Protein AF-A0A4Y2IC55-F1 (afdb_monomer)

Nearest PDB structures (foldseek):
  6g2j-assembly1_d  TM=2.649E-01  e=6.606E+00  Mus musculus

InterPro domains:
  IPR004875 DDE superfamily endonuclease domain [PF03184] (1-68)

Structure (mmCIF, N/CA/C/O backbone):
data_AF-A0A4Y2IC55-F1
#
_entry.id   AF-A0A4Y2IC55-F1
#
loop_
_atom_site.group_PDB
_atom_site.id
_atom_site.type_symbol
_atom_site.label_atom_id
_atom_site.label_alt_id
_atom_site.label_comp_id
_atom_site.label_asym_id
_atom_site.label_entity_id
_atom_site.label_seq_id
_atom_site.pdbx_PDB_ins_code
_atom_site.Cartn_x
_atom_site.Cartn_y
_atom_site.Cartn_z
_atom_site.occupancy
_atom_site.B_iso_or_equiv
_atom_site.auth_seq_id
_atom_site.auth_comp_id
_atom_site.auth_asym_id
_atom_site.auth_atom_id
_atom_site.pdbx_PDB_model_num
ATOM 1 N N . MET A 1 1 ? -1.507 -12.129 -15.946 1.00 58.44 1 MET A N 1
ATOM 2 C CA . MET A 1 1 ? -1.210 -10.864 -15.244 1.00 58.44 1 MET A CA 1
ATOM 3 C C . MET A 1 1 ? -0.306 -11.220 -14.078 1.00 58.44 1 MET A C 1
ATOM 5 O O . MET A 1 1 ? -0.618 -12.207 -13.423 1.00 58.44 1 MET A O 1
ATOM 9 N N . ASP A 1 2 ? 0.837 -10.552 -13.898 1.00 66.00 2 ASP A N 1
ATOM 10 C CA . ASP A 1 2 ? 1.691 -10.823 -12.725 1.00 66.00 2 ASP A CA 1
ATOM 11 C C . ASP A 1 2 ? 0.954 -10.356 -11.460 1.00 66.00 2 ASP A C 1
ATOM 13 O O . ASP A 1 2 ? 0.321 -9.297 -11.470 1.00 66.00 2 ASP A O 1
ATOM 17 N N . GLN A 1 3 ? 0.998 -11.153 -10.396 1.00 76.19 3 GLN A N 1
ATOM 18 C CA . GLN A 1 3 ? 0.224 -10.921 -9.174 1.00 76.19 3 GLN A CA 1
ATOM 19 C C . GLN A 1 3 ? 0.873 -9.859 -8.267 1.00 76.19 3 GLN A C 1
ATOM 21 O O . GLN A 1 3 ? 0.244 -9.398 -7.314 1.00 76.19 3 GLN A O 1
ATOM 26 N N . GLY A 1 4 ? 2.078 -9.398 -8.626 1.00 81.69 4 GLY A N 1
ATOM 27 C CA . GLY A 1 4 ? 2.900 -8.456 -7.863 1.00 81.69 4 GLY A CA 1
ATOM 28 C C . GLY A 1 4 ? 2.200 -7.165 -7.425 1.00 81.69 4 GLY A C 1
ATOM 29 O O . GLY A 1 4 ? 2.471 -6.667 -6.336 1.00 81.69 4 GLY A O 1
ATOM 30 N N . VAL A 1 5 ? 1.251 -6.634 -8.209 1.00 86.81 5 VAL A N 1
ATOM 31 C CA . VAL A 1 5 ? 0.461 -5.457 -7.790 1.00 86.81 5 VAL A CA 1
ATOM 32 C C . VAL A 1 5 ? -0.384 -5.801 -6.562 1.00 86.81 5 VAL A C 1
ATOM 34 O O . VAL A 1 5 ? -0.289 -5.136 -5.534 1.00 86.81 5 VAL A O 1
ATOM 37 N N . ILE A 1 6 ? -1.141 -6.898 -6.621 1.00 89.06 6 ILE A N 1
ATOM 38 C CA . ILE A 1 6 ? -1.992 -7.356 -5.516 1.00 89.06 6 ILE A CA 1
ATOM 39 C C . ILE A 1 6 ? -1.139 -7.774 -4.311 1.00 89.06 6 ILE A C 1
ATOM 41 O O . ILE A 1 6 ? -1.498 -7.477 -3.171 1.00 89.06 6 ILE A O 1
ATOM 45 N N . GLU A 1 7 ? -0.015 -8.447 -4.551 1.00 88.38 7 GLU A N 1
ATOM 46 C CA . GLU A 1 7 ? 0.940 -8.843 -3.511 1.00 88.38 7 GLU A CA 1
ATOM 47 C C . GLU A 1 7 ? 1.558 -7.641 -2.795 1.00 88.38 7 GLU A C 1
ATOM 49 O O . GLU A 1 7 ? 1.750 -7.701 -1.586 1.00 88.38 7 GLU A O 1
ATOM 54 N N . SER A 1 8 ? 1.805 -6.532 -3.498 1.00 87.69 8 SER A N 1
ATOM 55 C CA . SER A 1 8 ? 2.319 -5.305 -2.878 1.00 87.69 8 SER A CA 1
ATOM 56 C C . SER A 1 8 ? 1.253 -4.539 -2.083 1.00 87.69 8 SER A C 1
ATOM 58 O O . SER A 1 8 ? 1.542 -4.018 -1.005 1.00 87.69 8 SER A O 1
ATOM 60 N N . MET A 1 9 ? 0.002 -4.532 -2.557 1.00 93.19 9 MET A N 1
ATOM 61 C CA . MET A 1 9 ? -1.096 -3.821 -1.895 1.00 93.19 9 MET A CA 1
ATOM 62 C 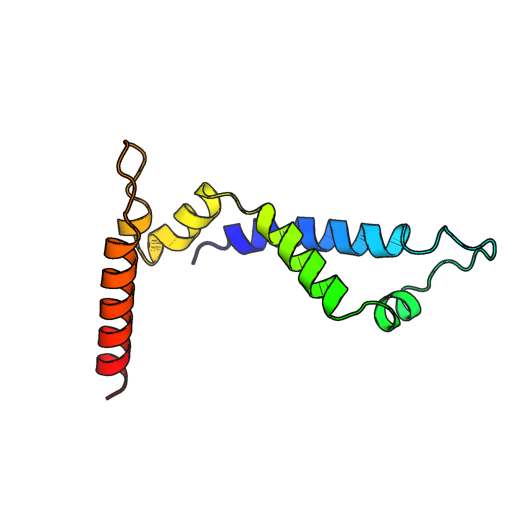C . MET A 1 9 ? -1.610 -4.544 -0.643 1.00 93.19 9 MET A C 1
ATOM 64 O O . MET A 1 9 ? -1.875 -3.906 0.375 1.00 93.19 9 MET A O 1
ATOM 68 N N . LYS A 1 10 ? -1.762 -5.878 -0.690 1.00 92.12 10 LYS A N 1
ATOM 69 C CA . LYS A 1 10 ? -2.398 -6.670 0.384 1.00 92.12 10 LYS A CA 1
ATOM 70 C C . LYS A 1 10 ? -1.771 -6.464 1.775 1.00 92.12 10 LYS A C 1
ATOM 72 O O . LYS A 1 10 ? -2.534 -6.236 2.716 1.00 92.12 10 LYS A O 1
ATOM 77 N N . PRO A 1 11 ? -0.437 -6.543 1.957 1.00 94.31 11 PRO A N 1
ATOM 78 C CA . PRO A 1 11 ? 0.185 -6.360 3.266 1.00 94.31 11 PRO A CA 1
ATOM 79 C C . PRO A 1 11 ? -0.073 -4.970 3.843 1.00 94.31 11 PRO A C 1
ATOM 81 O O . PRO A 1 11 ? -0.307 -4.833 5.039 1.00 94.31 11 PRO A O 1
ATOM 84 N N . ARG A 1 12 ? -0.072 -3.942 2.992 1.00 93.81 12 ARG A N 1
ATOM 85 C CA . ARG A 1 12 ? -0.241 -2.549 3.417 1.00 93.81 12 ARG A CA 1
ATOM 86 C C . ARG A 1 12 ? -1.683 -2.224 3.758 1.00 93.81 12 ARG A C 1
ATOM 88 O O . ARG A 1 12 ? -1.917 -1.646 4.812 1.00 93.81 12 ARG A O 1
ATOM 95 N N . TYR A 1 13 ? -2.622 -2.722 2.955 1.00 94.62 13 TYR A N 1
ATOM 96 C CA . TYR A 1 13 ? -4.044 -2.687 3.287 1.00 94.62 13 TYR A CA 1
ATOM 97 C C . TYR A 1 13 ? -4.302 -3.312 4.667 1.00 94.62 13 TYR A C 1
ATOM 99 O O . TYR A 1 13 ? -4.942 -2.704 5.519 1.00 94.62 13 TYR A O 1
ATOM 107 N N . ARG A 1 14 ? -3.753 -4.511 4.921 1.00 95.06 14 ARG A N 1
ATOM 108 C CA . ARG A 1 14 ? -3.894 -5.191 6.220 1.00 95.06 14 ARG A CA 1
ATOM 109 C C . ARG A 1 14 ? -3.258 -4.396 7.352 1.00 95.06 14 ARG A C 1
ATOM 111 O O . ARG A 1 14 ? -3.879 -4.259 8.396 1.00 95.06 14 ARG A O 1
ATOM 118 N N . LYS A 1 15 ? -2.049 -3.867 7.145 1.00 94.44 15 LYS A N 1
ATOM 119 C CA . LYS A 1 15 ? -1.349 -3.058 8.147 1.00 94.44 15 LYS A CA 1
ATOM 120 C C . LYS A 1 15 ? -2.186 -1.846 8.558 1.00 94.44 15 LYS A C 1
ATOM 122 O O . LYS A 1 15 ? -2.398 -1.657 9.744 1.00 94.44 15 LYS A O 1
ATOM 127 N N . GLN A 1 16 ? -2.694 -1.075 7.601 1.00 93.25 16 GLN A N 1
ATOM 128 C CA . GLN A 1 16 ? -3.508 0.112 7.883 1.00 93.25 16 GLN A CA 1
ATOM 129 C C . GLN A 1 16 ? -4.846 -0.221 8.529 1.00 93.25 16 GLN A C 1
ATOM 131 O O . GLN A 1 16 ? -5.253 0.457 9.465 1.00 93.25 16 GLN A O 1
ATOM 136 N N . LEU A 1 17 ? -5.509 -1.285 8.071 1.00 93.19 17 LEU A N 1
ATOM 137 C CA . LEU A 1 17 ? -6.749 -1.746 8.686 1.00 93.19 17 LEU A CA 1
ATOM 138 C C . LEU A 1 17 ? -6.530 -2.150 10.152 1.00 93.19 17 LEU A C 1
ATOM 140 O O . LEU A 1 17 ? -7.337 -1.802 11.007 1.00 93.19 17 LEU A O 1
ATOM 144 N N . LEU A 1 18 ? -5.428 -2.851 10.443 1.00 91.44 18 LEU A N 1
ATOM 145 C CA . LEU A 1 18 ? -5.049 -3.226 11.806 1.00 91.44 18 LEU A CA 1
ATOM 146 C C . LEU A 1 18 ? -4.639 -2.012 12.643 1.00 91.44 18 LEU A C 1
ATOM 148 O O . LEU A 1 18 ? -5.007 -1.941 13.807 1.00 91.44 18 LEU A O 1
ATOM 152 N N . SER A 1 19 ? -3.924 -1.044 12.066 1.00 90.56 19 SER A N 1
ATOM 153 C CA . SER A 1 19 ? -3.606 0.210 12.753 1.00 90.56 19 SER A CA 1
ATOM 154 C C . SER A 1 19 ? -4.876 0.974 13.131 1.00 90.56 19 SER A C 1
ATOM 156 O O . SER A 1 19 ? -5.017 1.361 14.281 1.00 90.56 19 SER A O 1
ATOM 158 N N . LYS A 1 20 ? -5.842 1.116 12.216 1.00 88.31 20 LYS A N 1
ATOM 159 C CA . LYS A 1 20 ? -7.143 1.721 12.537 1.00 88.31 20 LYS A CA 1
ATOM 160 C C . LYS A 1 20 ? -7.874 0.950 13.639 1.00 88.31 20 LYS A C 1
ATOM 162 O O . LYS A 1 20 ? -8.346 1.551 14.589 1.00 88.31 20 LYS A O 1
ATOM 167 N N . LEU A 1 21 ? -7.905 -0.382 13.572 1.00 87.75 21 LEU A N 1
ATOM 168 C CA . LEU A 1 21 ? -8.532 -1.206 14.614 1.00 87.75 21 LEU A CA 1
ATOM 169 C C . LEU A 1 21 ? -7.909 -0.999 16.007 1.00 87.75 21 LEU A C 1
ATOM 171 O O . LEU A 1 21 ? -8.632 -1.043 16.996 1.00 87.75 21 LEU A O 1
ATOM 175 N N . LEU A 1 22 ? -6.587 -0.830 16.086 1.00 85.12 22 LEU A N 1
ATOM 176 C CA . LEU A 1 22 ? -5.859 -0.749 17.357 1.00 85.12 22 LEU A CA 1
ATOM 177 C C . LEU A 1 22 ? -5.773 0.667 17.941 1.00 85.12 22 LEU A C 1
ATOM 179 O O . LEU A 1 22 ? -5.577 0.783 19.145 1.00 85.12 22 LEU A O 1
ATOM 183 N N . PHE A 1 23 ? -5.880 1.711 17.114 1.00 78.88 23 PHE A N 1
ATOM 184 C CA . PHE A 1 23 ? -5.592 3.095 17.521 1.00 78.88 23 PHE A CA 1
ATOM 185 C C . PHE A 1 23 ? -6.752 4.081 17.293 1.00 78.88 23 PHE A C 1
ATOM 187 O O . PHE A 1 23 ? -6.671 5.223 17.730 1.00 78.88 23 PHE A O 1
ATOM 194 N N . GLU A 1 24 ? -7.833 3.689 16.611 1.00 70.12 24 GLU A N 1
ATOM 195 C CA . GLU A 1 24 ? -8.990 4.562 16.367 1.00 70.12 24 GLU A CA 1
ATOM 196 C C . GLU A 1 24 ? -9.988 4.423 17.532 1.00 70.12 24 GLU A C 1
ATOM 198 O O . GLU A 1 24 ? -10.915 3.614 17.485 1.00 70.12 24 GLU A O 1
ATOM 203 N N . GLY A 1 25 ? -9.734 5.160 18.621 1.00 58.56 25 GLY A N 1
ATOM 204 C CA . GLY A 1 25 ? -10.578 5.153 19.827 1.00 58.56 25 GLY A CA 1
ATOM 205 C C . GLY A 1 25 ? -9.944 5.677 21.123 1.00 58.56 25 GLY A C 1
ATOM 206 O O . GLY A 1 25 ? -10.493 5.402 22.182 1.00 58.56 25 GLY A O 1
ATOM 207 N N . ASP A 1 26 ? -8.809 6.382 21.064 1.00 55.03 26 ASP A N 1
ATOM 208 C CA . ASP A 1 26 ? -8.019 6.777 22.250 1.00 55.03 26 ASP A CA 1
ATOM 209 C C . ASP A 1 26 ? -8.354 8.191 22.787 1.00 55.03 26 ASP A C 1
ATOM 211 O O . ASP A 1 26 ? -7.689 8.678 23.695 1.00 55.03 26 ASP A O 1
ATOM 215 N N . ASP A 1 27 ? -9.369 8.863 22.224 1.00 57.19 27 ASP A N 1
ATOM 216 C CA . ASP A 1 27 ? -9.685 10.272 22.528 1.00 57.19 27 ASP A CA 1
ATOM 217 C C . ASP A 1 27 ? -10.759 10.474 23.625 1.00 57.19 27 ASP A C 1
ATOM 219 O O . ASP A 1 27 ? -10.964 11.607 24.052 1.00 57.19 27 ASP A O 1
ATOM 223 N N . ASP A 1 28 ? -11.418 9.417 24.123 1.00 53.94 28 ASP A N 1
ATOM 224 C CA . ASP A 1 28 ? -12.399 9.509 25.221 1.00 53.94 28 ASP A CA 1
ATOM 225 C C . ASP A 1 28 ? -12.069 8.509 26.346 1.00 53.94 28 ASP A C 1
ATOM 227 O O . ASP A 1 28 ? -11.887 7.314 26.108 1.00 53.94 28 ASP A O 1
ATOM 231 N N . GLU A 1 29 ? -12.012 9.012 27.586 1.00 52.50 29 GLU A N 1
ATOM 232 C CA . GLU A 1 29 ? -11.625 8.338 28.843 1.00 52.50 29 GLU A CA 1
ATOM 233 C C . GLU A 1 29 ? -12.580 7.213 29.314 1.00 52.50 29 GLU A C 1
ATOM 235 O O . GLU A 1 29 ? -12.808 7.030 30.510 1.00 52.50 29 GLU A O 1
ATOM 240 N N . GLU A 1 30 ? -13.126 6.397 28.415 1.00 49.84 30 GLU A N 1
ATOM 241 C CA . GLU A 1 30 ? -13.835 5.174 28.794 1.00 49.84 30 GLU A CA 1
ATOM 242 C C . GLU A 1 30 ? -13.346 4.003 27.944 1.00 49.84 30 GLU A C 1
ATOM 244 O O . GLU A 1 30 ? -13.910 3.629 26.914 1.00 49.84 30 GLU A O 1
ATOM 249 N N . GLN A 1 31 ? -12.227 3.448 28.419 1.00 54.84 31 GLN A N 1
ATOM 250 C CA . GLN A 1 31 ? -11.501 2.288 27.917 1.00 54.84 31 GLN A CA 1
ATOM 251 C C . GLN A 1 31 ? -12.427 1.085 27.689 1.00 54.84 31 GLN A C 1
ATOM 253 O O . GLN A 1 31 ? -12.472 0.132 28.467 1.00 54.84 31 GLN A O 1
ATOM 258 N N . THR A 1 32 ? -13.128 1.079 26.564 1.00 53.34 32 THR A N 1
ATOM 259 C CA . THR A 1 32 ? -13.778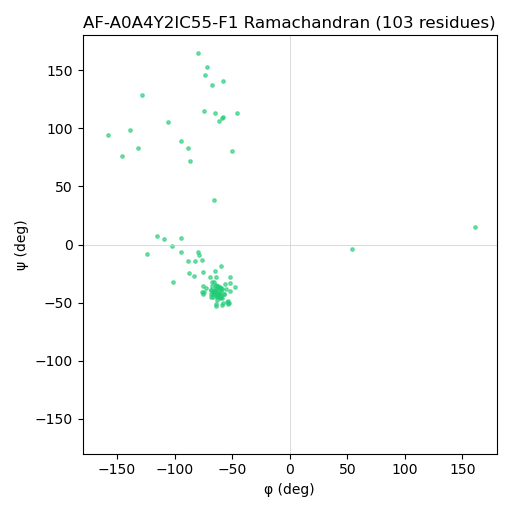 -0.115 26.051 1.00 53.34 32 THR A CA 1
ATOM 260 C C . THR A 1 32 ? -12.938 -0.555 24.876 1.00 53.34 32 THR A C 1
ATOM 262 O O . THR A 1 32 ? -12.949 0.087 23.830 1.00 53.34 32 THR A O 1
ATOM 265 N N . ALA A 1 33 ? -12.159 -1.625 25.049 1.00 57.81 33 ALA A N 1
ATOM 266 C CA . ALA A 1 33 ? -11.472 -2.268 23.937 1.00 57.81 33 ALA A CA 1
ATOM 267 C C . ALA A 1 33 ? -12.474 -2.419 22.783 1.00 57.81 33 ALA A C 1
ATOM 269 O O . ALA A 1 33 ? -13.476 -3.123 22.934 1.00 57.81 33 ALA A O 1
ATOM 270 N N . CYS A 1 34 ? -12.247 -1.707 21.674 1.00 62.50 34 CYS A N 1
ATOM 271 C CA . CYS A 1 34 ? -13.169 -1.711 20.549 1.00 62.50 34 CYS A CA 1
ATOM 272 C C . CYS A 1 34 ? -13.289 -3.158 20.070 1.00 62.50 34 CYS A C 1
ATOM 274 O O . CYS A 1 34 ? -12.337 -3.745 19.546 1.00 62.50 34 CYS A O 1
ATOM 276 N N . SER A 1 35 ? -14.444 -3.783 20.318 1.00 79.81 35 SER A N 1
ATOM 277 C CA . SER A 1 35 ? -14.673 -5.147 19.862 1.00 79.81 35 SER A CA 1
ATOM 278 C C . SER A 1 35 ? -14.506 -5.162 18.348 1.00 79.81 35 SER A C 1
ATOM 280 O O . SER A 1 35 ? -14.994 -4.262 17.664 1.00 79.81 35 SER A O 1
ATOM 282 N N . ILE A 1 36 ? -13.888 -6.211 17.797 1.00 84.56 36 ILE A N 1
ATOM 283 C CA . ILE A 1 36 ? -13.753 -6.388 16.341 1.00 84.56 36 ILE A CA 1
ATOM 284 C C . ILE A 1 36 ? -15.109 -6.157 15.646 1.00 84.56 36 ILE A C 1
ATOM 286 O O . ILE A 1 36 ? -15.175 -5.549 14.581 1.00 84.56 36 ILE A O 1
ATOM 290 N N . VAL A 1 37 ? -16.213 -6.575 16.276 1.00 85.19 37 VAL A N 1
ATOM 291 C CA . VAL A 1 37 ? -17.577 -6.373 15.767 1.00 85.19 37 VAL A CA 1
ATOM 292 C C . VAL A 1 37 ? -17.982 -4.893 15.725 1.00 85.19 37 VAL A C 1
ATOM 294 O O . VAL A 1 37 ? -18.613 -4.469 14.759 1.00 85.19 37 VAL A O 1
ATOM 297 N N . GLN A 1 38 ? -17.645 -4.105 16.748 1.00 84.50 38 GLN A N 1
ATOM 298 C CA . GLN A 1 38 ? -17.931 -2.665 16.791 1.00 84.50 38 GLN A CA 1
ATOM 299 C C . GLN A 1 38 ? -17.096 -1.913 15.755 1.00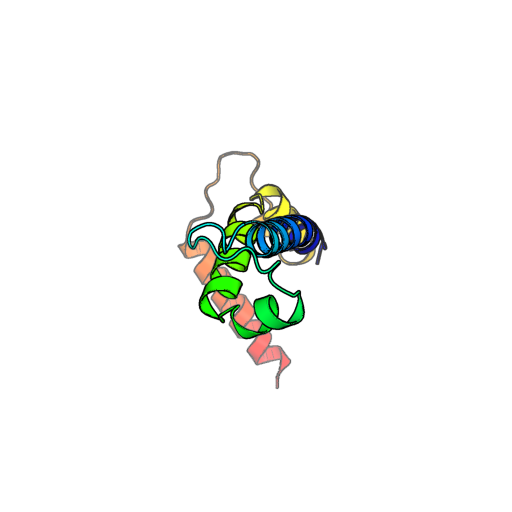 84.50 38 GLN A C 1
ATOM 301 O O . GLN A 1 38 ? -17.654 -1.118 15.000 1.00 84.50 38 GLN A O 1
ATOM 306 N N . PHE A 1 39 ? -15.812 -2.254 15.626 1.00 87.69 39 PHE A N 1
ATOM 307 C CA . PHE A 1 39 ? -14.946 -1.708 14.585 1.00 87.69 39 PHE A CA 1
ATOM 308 C C . PHE A 1 39 ? -15.558 -1.878 13.190 1.00 87.69 39 PHE A C 1
ATOM 310 O O . PHE A 1 39 ? -15.701 -0.909 12.448 1.00 87.69 39 PHE A O 1
ATOM 317 N N . TRP A 1 40 ? -16.004 -3.089 12.838 1.00 89.12 40 TRP A N 1
ATOM 318 C CA . TRP A 1 40 ? -16.606 -3.332 11.522 1.00 89.12 40 TRP A CA 1
ATOM 319 C C . TRP A 1 40 ? -17.917 -2.572 11.288 1.00 89.12 40 TRP A C 1
ATOM 321 O O . TRP A 1 40 ? -18.229 -2.275 10.133 1.00 89.12 40 TRP A O 1
ATOM 331 N N . LYS A 1 41 ? -18.677 -2.262 12.349 1.00 87.94 41 LYS A N 1
ATOM 332 C CA . LYS A 1 41 ? -19.904 -1.450 12.265 1.00 87.94 41 LYS A CA 1
ATOM 333 C C . LYS A 1 41 ? -19.603 0.026 12.019 1.00 87.94 41 LYS A C 1
ATOM 335 O O . LYS A 1 41 ? -20.344 0.668 11.282 1.00 87.94 41 LYS A O 1
ATOM 340 N N . VAL A 1 42 ? -18.540 0.546 12.631 1.00 89.00 42 VAL A N 1
ATOM 341 C CA . VAL A 1 42 ? -18.139 1.956 12.518 1.00 89.00 42 VAL A CA 1
ATOM 342 C C . VAL A 1 42 ? -17.314 2.210 11.250 1.00 89.00 42 VAL A C 1
ATOM 344 O O . VAL A 1 42 ? -17.374 3.303 10.694 1.00 89.00 42 VAL A O 1
ATOM 347 N N . LEU A 1 43 ? -16.603 1.200 10.733 1.00 90.44 43 LEU A N 1
ATOM 348 C CA . LEU A 1 43 ? -15.749 1.321 9.550 1.00 90.44 43 LEU A CA 1
ATOM 349 C C . LEU A 1 43 ? -16.545 1.714 8.296 1.00 90.44 43 LEU A C 1
ATOM 351 O O . LEU A 1 43 ? -17.208 0.882 7.659 1.00 90.44 43 LEU A O 1
ATOM 355 N N . THR A 1 44 ? -16.398 2.971 7.882 1.00 93.00 44 THR A N 1
ATOM 356 C CA . THR A 1 44 ? -17.165 3.535 6.773 1.00 93.00 44 THR A CA 1
ATOM 357 C C . THR A 1 44 ? -16.606 3.124 5.409 1.00 93.00 44 THR A C 1
ATOM 359 O O . THR A 1 44 ? -15.463 2.682 5.260 1.00 93.00 44 THR A O 1
ATOM 362 N N . LEU A 1 45 ? -17.404 3.311 4.350 1.00 94.88 45 LEU A N 1
ATOM 363 C CA . LEU A 1 45 ? -16.915 3.147 2.977 1.00 94.88 45 LEU A CA 1
ATOM 364 C C . LEU A 1 45 ? -15.768 4.123 2.666 1.00 94.88 45 LEU A C 1
ATOM 366 O O . LEU A 1 45 ? -14.823 3.751 1.971 1.00 94.88 45 LEU A O 1
ATOM 370 N N . LYS A 1 46 ? -15.832 5.346 3.205 1.00 95.31 46 LYS A N 1
ATOM 371 C CA . LYS A 1 46 ? -14.787 6.362 3.044 1.00 95.31 46 LYS A CA 1
ATOM 372 C C . LYS A 1 46 ? -13.456 5.869 3.615 1.00 95.31 46 LYS A C 1
ATOM 374 O O . LYS A 1 46 ? -12.446 5.971 2.922 1.00 95.31 46 LYS A O 1
ATOM 379 N N . ASP A 1 47 ? -13.466 5.266 4.804 1.00 93.06 47 ASP A N 1
ATOM 380 C CA . ASP A 1 47 ? -12.270 4.666 5.410 1.00 93.06 47 ASP A CA 1
ATOM 381 C C . ASP A 1 47 ? -11.680 3.577 4.523 1.00 93.06 47 ASP A C 1
ATOM 383 O O . ASP A 1 47 ? -10.484 3.566 4.246 1.00 93.06 47 ASP A O 1
ATOM 387 N N . ARG A 1 48 ? -12.527 2.685 4.002 1.00 92.94 48 ARG A N 1
ATOM 388 C CA . ARG A 1 48 ? -12.079 1.592 3.128 1.00 92.94 48 ARG A CA 1
ATOM 389 C C . ARG A 1 48 ? -11.436 2.114 1.846 1.00 92.94 48 ARG A C 1
ATOM 391 O O . ARG A 1 48 ? -10.399 1.597 1.440 1.00 92.94 48 ARG A O 1
ATOM 398 N N . VAL A 1 49 ? -12.026 3.133 1.220 1.00 95.88 49 VAL A N 1
ATOM 399 C CA . VAL A 1 49 ? -11.455 3.782 0.029 1.00 95.88 49 VAL A CA 1
ATOM 400 C C . VAL A 1 49 ? -10.127 4.456 0.365 1.00 95.88 49 VAL A C 1
ATOM 402 O O . VAL A 1 49 ? -9.189 4.364 -0.423 1.00 95.88 49 VAL A O 1
ATOM 405 N N . HIS A 1 50 ? -10.019 5.079 1.539 1.00 94.88 50 HIS A N 1
ATOM 406 C CA . HIS A 1 50 ? -8.775 5.690 1.990 1.00 94.88 50 HIS A CA 1
ATOM 407 C C . HIS A 1 50 ? -7.662 4.650 2.176 1.00 94.88 50 HIS A C 1
ATOM 409 O O . HIS A 1 50 ? -6.595 4.799 1.592 1.00 94.88 50 HIS A O 1
ATOM 415 N N . ILE A 1 51 ? -7.941 3.537 2.860 1.00 94.69 51 ILE A N 1
ATOM 416 C CA . ILE A 1 51 ? -6.979 2.435 3.028 1.00 94.69 51 ILE A CA 1
ATOM 417 C C . ILE A 1 51 ? -6.556 1.869 1.658 1.00 94.69 51 ILE A C 1
ATOM 419 O O . ILE A 1 51 ? -5.389 1.562 1.428 1.00 94.69 51 ILE A O 1
ATOM 423 N N . ILE A 1 52 ? -7.486 1.744 0.703 1.00 95.25 52 ILE A N 1
ATOM 424 C CA . ILE A 1 52 ? -7.152 1.306 -0.663 1.00 95.25 52 ILE A CA 1
ATOM 425 C C . ILE A 1 52 ? -6.238 2.320 -1.361 1.00 95.25 52 ILE A C 1
ATOM 427 O O . ILE A 1 52 ? -5.282 1.904 -2.014 1.00 95.25 52 ILE A O 1
ATOM 431 N N . LYS A 1 53 ? -6.513 3.624 -1.230 1.00 95.31 53 LYS A N 1
ATOM 432 C CA . LYS A 1 53 ? -5.681 4.698 -1.793 1.00 95.31 53 LYS A CA 1
ATOM 433 C C . LYS A 1 53 ? -4.260 4.618 -1.252 1.00 95.31 53 LYS A C 1
ATOM 435 O O . LYS A 1 53 ? -3.319 4.569 -2.036 1.00 95.31 53 LYS A O 1
ATOM 440 N N . GLU A 1 54 ? -4.097 4.557 0.063 1.00 93.12 54 GLU A N 1
ATOM 441 C CA . GLU A 1 54 ? -2.765 4.510 0.662 1.00 93.12 54 GLU A CA 1
ATOM 442 C C . GLU A 1 54 ? -2.037 3.190 0.332 1.00 93.12 54 GLU A C 1
ATOM 444 O O . GLU A 1 54 ? -0.833 3.173 0.073 1.00 93.12 54 GLU A O 1
ATOM 449 N N . ALA A 1 55 ? -2.759 2.064 0.264 1.00 94.12 55 ALA A N 1
ATOM 450 C CA . ALA A 1 55 ? -2.191 0.810 -0.225 1.00 94.12 55 ALA A CA 1
ATOM 451 C C . ALA A 1 55 ? -1.777 0.902 -1.705 1.00 94.12 55 ALA A C 1
ATOM 453 O O . ALA A 1 55 ? -0.769 0.313 -2.090 1.00 94.12 55 ALA A O 1
ATOM 454 N N . TRP A 1 56 ? -2.508 1.643 -2.538 1.00 94.06 56 TRP A N 1
ATOM 455 C CA . TRP A 1 56 ? -2.171 1.866 -3.947 1.00 94.06 56 TRP A CA 1
ATOM 456 C C . TRP A 1 56 ? -0.918 2.727 -4.126 1.00 94.06 56 TRP A C 1
ATOM 458 O O . TRP A 1 56 ? -0.084 2.411 -4.969 1.00 94.06 56 TRP A O 1
ATOM 468 N N . GLU A 1 57 ? -0.733 3.755 -3.298 1.00 92.19 57 GLU A N 1
ATOM 469 C CA . GLU A 1 57 ? 0.449 4.637 -3.330 1.00 92.19 57 GLU A CA 1
ATOM 470 C C . GLU A 1 57 ? 1.767 3.887 -3.095 1.00 92.19 57 GLU A C 1
ATOM 472 O O . GLU A 1 57 ? 2.844 4.353 -3.454 1.00 92.19 57 GLU A O 1
ATOM 477 N N . SER A 1 58 ? 1.692 2.684 -2.536 1.00 86.38 58 SER A N 1
ATOM 478 C CA . SER A 1 58 ? 2.857 1.832 -2.354 1.00 86.38 58 SER A CA 1
ATOM 479 C C . SER A 1 58 ? 3.296 1.018 -3.563 1.00 86.38 58 SER A C 1
ATOM 481 O O . SER A 1 58 ? 4.381 0.425 -3.547 1.00 86.38 58 SER A O 1
ATOM 483 N N . VAL A 1 59 ? 2.435 0.916 -4.572 1.00 90.19 59 VAL A N 1
ATOM 484 C CA . VAL A 1 59 ? 2.712 0.122 -5.758 1.00 90.19 59 VAL A CA 1
ATOM 485 C C . VAL A 1 59 ? 3.724 0.888 -6.597 1.00 90.19 59 VAL A C 1
ATOM 487 O O . VAL A 1 59 ? 3.438 1.961 -7.121 1.00 90.19 59 VAL A O 1
ATOM 490 N N . THR A 1 60 ? 4.922 0.327 -6.745 1.00 89.00 60 THR A N 1
ATOM 491 C CA . THR A 1 60 ? 5.965 0.966 -7.553 1.00 89.00 60 THR A CA 1
ATOM 492 C C . THR A 1 60 ? 5.650 0.877 -9.045 1.00 89.00 60 THR A C 1
ATOM 494 O O . THR A 1 60 ? 5.036 -0.086 -9.519 1.00 89.00 60 THR A O 1
ATOM 497 N N . GLU A 1 61 ? 6.154 1.843 -9.812 1.00 87.06 61 GLU A N 1
ATOM 498 C CA . GLU A 1 61 ? 6.067 1.829 -11.274 1.00 87.06 61 GLU A CA 1
ATOM 499 C C . GLU A 1 61 ? 6.664 0.544 -11.867 1.00 87.06 61 GLU A C 1
ATOM 501 O O . GLU A 1 61 ? 6.092 -0.047 -12.783 1.00 87.06 61 GLU A O 1
ATOM 506 N N . HIS A 1 62 ? 7.769 0.051 -11.300 1.00 85.44 62 HIS A N 1
ATOM 507 C CA . HIS A 1 62 ? 8.385 -1.208 -11.713 1.00 85.44 62 HIS A CA 1
ATOM 508 C C . HIS A 1 62 ? 7.433 -2.404 -11.535 1.00 85.44 62 HIS A C 1
ATOM 510 O O . HIS A 1 62 ? 7.302 -3.227 -12.444 1.00 85.44 62 HIS A O 1
ATOM 516 N N . THR A 1 63 ? 6.719 -2.489 -10.405 1.00 87.81 63 THR A N 1
ATOM 517 C CA . THR A 1 63 ? 5.710 -3.536 -10.166 1.00 87.81 63 THR A CA 1
ATOM 518 C C . THR A 1 63 ? 4.575 -3.449 -11.189 1.00 87.81 63 THR A C 1
ATOM 520 O O . THR A 1 63 ? 4.152 -4.474 -11.733 1.00 87.81 63 THR A O 1
ATOM 523 N N . LEU A 1 64 ? 4.121 -2.233 -11.517 1.00 86.06 64 LEU A N 1
ATOM 524 C CA . LEU A 1 64 ? 3.095 -2.004 -12.538 1.00 86.06 64 LEU A CA 1
ATOM 525 C C . LEU A 1 64 ? 3.579 -2.431 -13.926 1.00 86.06 64 LEU A C 1
ATOM 527 O O . LEU A 1 64 ? 2.928 -3.268 -14.556 1.00 86.06 64 LEU A O 1
ATOM 531 N N . LYS A 1 65 ? 4.745 -1.949 -14.371 1.00 84.69 65 LYS A N 1
ATOM 532 C CA . LYS A 1 65 ? 5.371 -2.333 -15.647 1.00 84.69 65 LYS A CA 1
ATOM 533 C C . LYS A 1 65 ? 5.517 -3.850 -15.743 1.00 84.69 65 LYS A C 1
ATOM 535 O O . LYS A 1 65 ? 5.020 -4.473 -16.677 1.00 84.69 65 LYS A O 1
ATOM 540 N N . ARG A 1 66 ? 6.100 -4.491 -14.729 1.00 83.62 66 ARG A N 1
ATOM 541 C CA . ARG A 1 66 ? 6.257 -5.951 -14.692 1.00 83.62 66 ARG A CA 1
ATOM 542 C C . ARG A 1 66 ? 4.919 -6.688 -14.813 1.00 83.62 66 ARG A C 1
ATOM 544 O O . ARG A 1 66 ? 4.825 -7.637 -15.591 1.00 8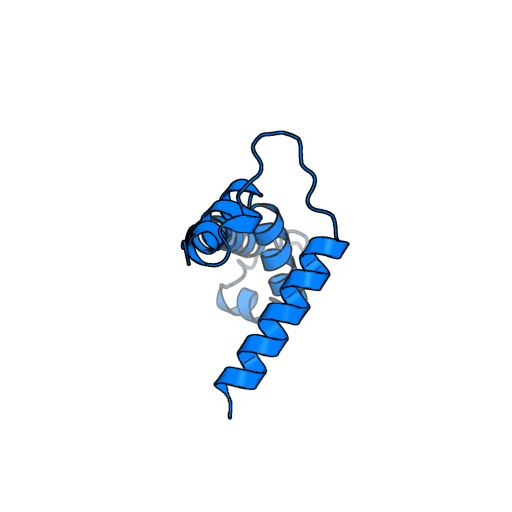3.62 66 ARG A O 1
ATOM 551 N N . SER A 1 67 ? 3.876 -6.224 -14.119 1.00 84.75 67 SER A N 1
ATOM 552 C CA . SER A 1 67 ? 2.541 -6.841 -14.175 1.00 84.75 67 SER A CA 1
ATOM 553 C C . SER A 1 67 ? 1.861 -6.747 -15.538 1.00 84.75 67 SER A C 1
ATOM 555 O O . SER A 1 67 ? 1.165 -7.686 -15.948 1.00 84.75 67 SER A O 1
ATOM 557 N N . TRP A 1 68 ? 2.139 -5.664 -16.266 1.00 83.06 68 TRP A N 1
ATOM 558 C CA . TRP A 1 68 ? 1.627 -5.402 -17.605 1.00 83.06 68 TRP A CA 1
ATOM 559 C C . TRP A 1 68 ? 2.495 -5.975 -18.722 1.00 83.06 68 TRP A C 1
ATOM 561 O O . TRP A 1 68 ? 1.997 -6.127 -19.832 1.00 83.06 68 TRP A O 1
ATOM 571 N N . ARG A 1 69 ? 3.735 -6.398 -18.448 1.00 83.00 69 ARG A N 1
ATOM 572 C CA . ARG A 1 69 ? 4.685 -6.901 -19.457 1.00 83.00 69 ARG A CA 1
ATOM 573 C C . ARG A 1 69 ? 4.120 -8.000 -20.356 1.00 83.00 69 ARG A C 1
ATOM 575 O O . ARG A 1 69 ? 4.366 -7.987 -21.554 1.00 83.00 69 ARG A O 1
ATOM 582 N N . LYS A 1 70 ? 3.338 -8.933 -19.797 1.00 79.81 70 LYS A N 1
ATOM 583 C CA . LYS A 1 70 ? 2.705 -10.022 -20.569 1.00 79.81 70 LYS A CA 1
ATOM 584 C C . LYS A 1 70 ? 1.505 -9.567 -21.410 1.00 79.81 70 LYS A C 1
ATOM 586 O O . LYS A 1 70 ? 1.147 -10.254 -22.355 1.00 79.81 70 LYS A O 1
ATOM 591 N N . LEU A 1 71 ? 0.852 -8.467 -21.035 1.00 81.38 71 LEU A N 1
ATOM 592 C CA . LEU A 1 71 ? -0.390 -7.988 -21.658 1.00 81.38 71 LEU A CA 1
ATOM 593 C C . LEU A 1 71 ? -0.151 -6.832 -22.637 1.00 81.38 71 LEU A C 1
ATOM 595 O O . LEU A 1 71 ? -0.862 -6.713 -23.627 1.00 81.38 71 LEU A O 1
ATOM 599 N N . ALA A 1 72 ? 0.842 -5.990 -22.363 1.00 77.56 72 ALA A N 1
ATOM 600 C CA . ALA A 1 72 ? 1.203 -4.825 -23.156 1.00 77.56 72 ALA A CA 1
ATOM 601 C C . ALA A 1 72 ? 2.731 -4.614 -23.115 1.00 77.56 72 ALA A C 1
ATOM 603 O O . ALA A 1 72 ? 3.217 -3.721 -22.413 1.00 77.56 72 ALA A O 1
ATOM 604 N N . PRO A 1 73 ? 3.509 -5.429 -23.855 1.00 73.62 73 PRO A N 1
ATOM 605 C CA . PRO A 1 73 ? 4.974 -5.384 -23.831 1.00 73.62 73 PRO A CA 1
ATOM 606 C C . PRO A 1 73 ? 5.545 -4.002 -24.171 1.00 73.62 73 PRO A C 1
ATOM 608 O O . PRO A 1 73 ? 6.535 -3.581 -23.583 1.00 73.62 73 PRO A O 1
ATOM 611 N N . TYR A 1 74 ? 4.871 -3.261 -25.054 1.00 72.75 74 TYR A N 1
ATOM 612 C CA . TYR A 1 74 ? 5.250 -1.912 -25.484 1.00 72.75 74 TYR A CA 1
ATOM 613 C C . TYR A 1 74 ? 5.202 -0.860 -24.360 1.00 72.75 74 TYR A C 1
ATOM 615 O O . TYR A 1 74 ? 5.902 0.140 -24.450 1.00 72.75 74 TYR A O 1
ATOM 623 N N . LEU A 1 75 ? 4.426 -1.072 -23.285 1.00 67.88 75 LEU A N 1
ATOM 624 C CA . LEU A 1 75 ? 4.408 -0.174 -22.114 1.00 67.88 75 LEU A CA 1
ATOM 625 C C . LEU A 1 75 ? 5.637 -0.353 -21.211 1.00 67.88 75 LEU A C 1
ATOM 627 O O . LEU A 1 75 ? 5.869 0.449 -20.312 1.00 67.88 75 LEU A O 1
ATOM 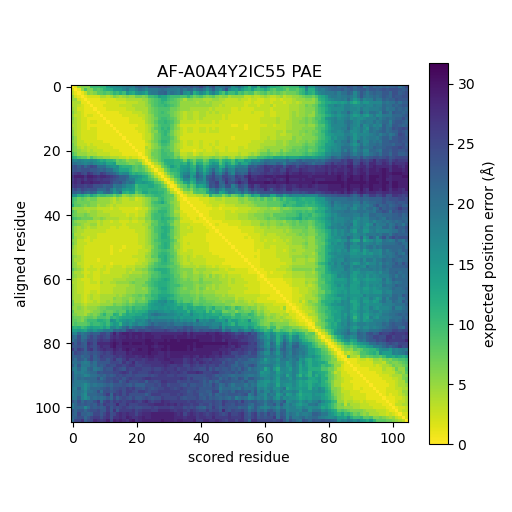631 N N . CYS A 1 76 ? 6.394 -1.432 -21.411 1.00 61.88 76 CYS A N 1
ATOM 632 C CA . CYS A 1 76 ? 7.535 -1.800 -20.575 1.00 61.88 76 CYS A CA 1
ATOM 633 C C . CYS A 1 76 ? 8.883 -1.449 -21.215 1.00 61.88 76 CYS A C 1
ATOM 635 O O . CYS A 1 76 ? 9.917 -1.706 -20.605 1.00 61.88 76 CYS A O 1
ATOM 637 N N . VAL A 1 77 ? 8.877 -0.894 -22.430 1.00 61.38 77 VAL A N 1
ATOM 638 C CA . VAL A 1 77 ? 10.079 -0.517 -23.183 1.00 61.38 77 VAL A CA 1
ATOM 639 C C . VAL A 1 77 ? 10.501 0.888 -22.766 1.00 61.38 77 VAL A C 1
ATOM 641 O O . VAL A 1 77 ? 10.284 1.849 -23.494 1.00 61.38 77 VAL A O 1
ATOM 644 N N . SER A 1 78 ? 11.040 1.042 -21.558 1.00 60.94 78 SER A N 1
ATOM 645 C CA . SER A 1 78 ? 11.765 2.259 -21.171 1.00 60.94 78 SER A CA 1
ATOM 646 C C . SER A 1 78 ? 12.700 1.958 -20.001 1.00 60.94 78 SER A C 1
ATOM 648 O O . SER A 1 78 ? 12.266 2.008 -18.850 1.00 60.94 78 SER A O 1
ATOM 650 N N . ASP A 1 79 ? 13.958 1.658 -20.325 1.00 56.12 79 ASP A N 1
ATOM 651 C CA . ASP A 1 79 ? 15.119 1.908 -19.452 1.00 56.12 79 ASP A CA 1
ATOM 652 C C . ASP A 1 79 ? 16.075 2.947 -20.076 1.00 56.12 79 ASP A C 1
ATOM 654 O O . ASP A 1 79 ? 17.140 3.214 -19.537 1.00 56.12 79 ASP A O 1
ATOM 658 N N . ASP A 1 80 ? 15.680 3.583 -21.188 1.00 49.44 80 ASP A N 1
ATOM 659 C CA . ASP A 1 80 ? 16.456 4.657 -21.810 1.00 49.44 80 ASP A CA 1
ATOM 660 C C . ASP A 1 80 ? 15.517 5.782 -22.280 1.00 49.44 80 ASP A C 1
ATOM 662 O O . ASP A 1 80 ? 14.816 5.652 -23.282 1.00 49.44 80 ASP A O 1
ATOM 666 N N . GLY A 1 81 ? 15.403 6.839 -21.467 1.00 51.09 81 GLY A N 1
ATOM 667 C CA . GLY A 1 81 ? 15.013 8.219 -21.823 1.00 51.09 81 GLY A CA 1
ATOM 668 C C . GLY A 1 81 ? 13.708 8.537 -22.581 1.00 51.09 81 GLY A C 1
ATOM 669 O O . GLY A 1 81 ? 13.412 9.713 -22.779 1.00 51.09 81 GLY A O 1
ATOM 670 N N . GLY A 1 82 ? 12.911 7.566 -23.024 1.00 51.72 82 GLY A N 1
ATOM 671 C CA . GLY A 1 82 ? 11.751 7.800 -23.887 1.00 51.72 82 GLY A CA 1
ATOM 672 C C . GLY A 1 82 ? 10.443 7.941 -23.116 1.00 51.72 82 GLY A C 1
ATOM 673 O O . GLY A 1 82 ? 9.733 6.960 -22.923 1.00 51.72 82 GLY A O 1
ATOM 674 N N . SER A 1 83 ? 10.087 9.158 -22.700 1.00 52.38 83 SER A N 1
ATOM 675 C CA . SER A 1 83 ? 8.756 9.449 -22.147 1.00 52.38 83 SER A CA 1
ATOM 676 C C . SER A 1 83 ? 7.662 9.084 -23.161 1.00 52.38 83 SER A C 1
ATOM 678 O O . SER A 1 83 ? 7.507 9.734 -24.198 1.00 52.38 83 SER A O 1
ATOM 680 N N . VAL A 1 84 ? 6.896 8.029 -22.870 1.00 59.22 84 VAL A N 1
ATOM 681 C CA . VAL A 1 84 ? 5.688 7.680 -23.628 1.00 59.22 84 VAL A CA 1
ATOM 682 C C . VAL A 1 84 ? 4.672 8.805 -23.434 1.00 59.22 84 VAL A C 1
ATOM 684 O O . VAL A 1 84 ? 4.153 9.026 -22.340 1.00 59.22 84 VAL A O 1
ATOM 687 N N . THR A 1 85 ? 4.377 9.535 -24.508 1.00 67.06 85 THR A N 1
ATOM 688 C CA . THR A 1 85 ? 3.474 10.691 -24.460 1.00 67.06 85 THR A CA 1
ATOM 689 C C . THR A 1 85 ? 2.012 10.248 -24.321 1.00 67.06 85 THR A C 1
ATOM 691 O O . THR A 1 85 ? 1.584 9.231 -24.869 1.00 67.06 85 THR A O 1
ATOM 694 N N . VAL A 1 86 ? 1.196 11.030 -23.601 1.00 58.97 86 VAL A N 1
ATOM 695 C CA . VAL A 1 86 ? -0.242 10.761 -23.347 1.00 58.97 86 VAL A CA 1
ATOM 696 C C . VAL A 1 86 ? -1.034 10.495 -24.640 1.00 58.97 86 VAL A C 1
ATOM 698 O O . VAL A 1 86 ? -2.021 9.753 -24.655 1.00 58.97 86 VAL A O 1
ATOM 701 N N . THR A 1 87 ? -0.587 11.064 -25.756 1.00 67.19 87 THR A N 1
ATOM 702 C CA . THR A 1 87 ? -1.115 10.844 -27.106 1.00 67.19 87 THR A CA 1
ATOM 703 C C . THR A 1 87 ? -0.921 9.411 -27.604 1.00 67.19 87 THR A C 1
ATOM 705 O O . THR A 1 87 ? -1.858 8.850 -28.177 1.00 67.19 87 THR A O 1
ATOM 708 N N . GLN A 1 88 ? 0.225 8.779 -27.337 1.00 74.75 88 GLN A N 1
ATOM 709 C CA . GLN A 1 88 ? 0.478 7.377 -27.695 1.00 74.75 88 GLN A CA 1
ATOM 710 C C . GLN A 1 88 ? -0.431 6.429 -26.900 1.00 74.75 88 GLN A C 1
ATOM 712 O O . GLN A 1 88 ? -1.066 5.546 -27.482 1.00 74.75 88 GLN A O 1
ATOM 717 N N . LEU A 1 89 ? -0.601 6.676 -25.596 1.00 75.56 89 LEU A N 1
ATOM 718 C CA . LEU A 1 89 ? -1.521 5.905 -24.747 1.00 75.56 89 LEU A CA 1
ATOM 719 C C . LEU A 1 89 ? -2.975 6.013 -25.220 1.00 75.56 89 LEU A C 1
ATOM 721 O O . LEU A 1 89 ? -3.689 5.011 -25.301 1.00 75.56 89 LEU A O 1
ATOM 725 N N . ARG A 1 90 ? -3.416 7.218 -25.597 1.00 73.75 90 ARG A N 1
ATOM 726 C CA . ARG A 1 90 ? -4.764 7.439 -26.141 1.00 73.75 90 ARG A CA 1
ATOM 727 C C . ARG A 1 90 ? -4.972 6.707 -27.472 1.00 73.75 90 ARG A C 1
ATOM 729 O O . ARG A 1 90 ? -6.071 6.213 -27.726 1.00 73.75 90 ARG A O 1
ATOM 736 N N . GLY A 1 91 ? -3.938 6.621 -28.311 1.00 84.06 91 GLY A N 1
ATOM 737 C CA . GLY A 1 91 ? -3.963 5.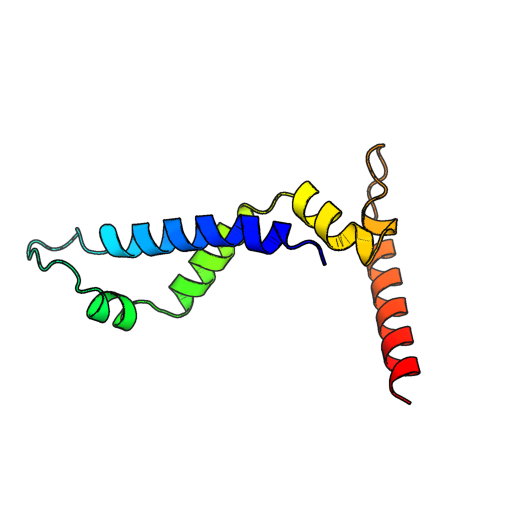848 -29.556 1.00 84.06 91 GLY A CA 1
ATOM 738 C C . GLY A 1 91 ? -4.153 4.349 -29.311 1.00 84.06 91 GLY A C 1
ATOM 739 O O . GLY A 1 91 ? -5.022 3.722 -29.919 1.00 84.06 91 GLY A O 1
ATOM 740 N N . LEU A 1 92 ? -3.413 3.800 -28.350 1.00 80.06 92 LEU A N 1
ATOM 741 C CA . LEU A 1 92 ? -3.490 2.390 -27.962 1.00 80.06 92 LEU A CA 1
ATOM 742 C C . LEU A 1 92 ? -4.851 2.027 -27.352 1.00 80.06 92 LEU A C 1
ATOM 744 O O . LEU A 1 92 ? -5.439 1.005 -27.705 1.00 80.06 92 LEU A O 1
ATOM 748 N N . LEU A 1 93 ? -5.418 2.906 -26.520 1.00 80.50 93 LEU A N 1
ATOM 749 C CA . LEU A 1 93 ? -6.773 2.747 -25.977 1.00 80.50 93 LEU A CA 1
ATOM 750 C C . LEU A 1 93 ? -7.832 2.628 -27.081 1.00 80.50 93 LEU A C 1
ATOM 752 O O . LEU A 1 93 ? -8.703 1.757 -27.015 1.00 80.50 93 LEU A O 1
ATOM 756 N N . LYS A 1 94 ? -7.731 3.452 -28.131 1.00 87.25 94 LYS A N 1
ATOM 757 C CA . LYS A 1 94 ? -8.635 3.375 -29.289 1.00 87.25 94 LYS A CA 1
ATOM 758 C C . LYS A 1 94 ? -8.48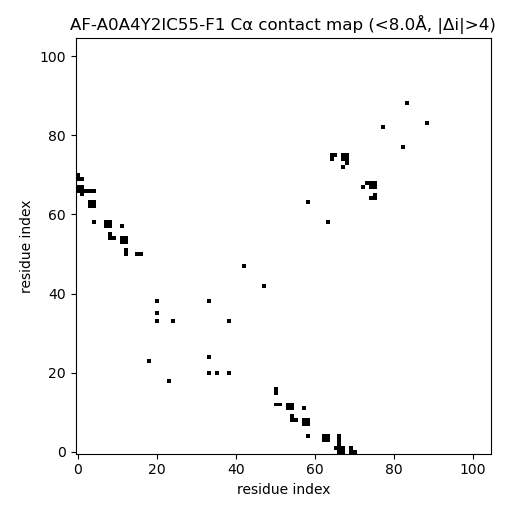1 2.057 -30.052 1.00 87.25 94 LYS A C 1
ATOM 760 O O . LYS A 1 94 ? -9.483 1.512 -30.511 1.00 87.25 94 LYS A O 1
ATOM 765 N N . GLN A 1 95 ? -7.263 1.530 -30.190 1.00 81.62 95 GLN A N 1
ATOM 766 C CA . GLN A 1 95 ? -7.037 0.233 -30.840 1.00 81.62 95 GLN A CA 1
ATOM 767 C C . GLN A 1 95 ? -7.631 -0.924 -30.033 1.00 81.62 95 GLN A C 1
ATOM 769 O O . GLN A 1 95 ? -8.340 -1.755 -30.598 1.00 81.62 95 GLN A O 1
ATOM 774 N N . ILE A 1 96 ? -7.430 -0.941 -28.714 1.00 83.38 96 ILE A N 1
ATOM 775 C CA . ILE A 1 96 ? -8.007 -1.967 -27.835 1.00 83.38 96 ILE A CA 1
ATOM 776 C C . ILE A 1 96 ? -9.540 -1.911 -27.885 1.00 83.38 96 ILE A C 1
ATOM 778 O O . ILE A 1 96 ? -10.185 -2.945 -28.046 1.00 83.38 96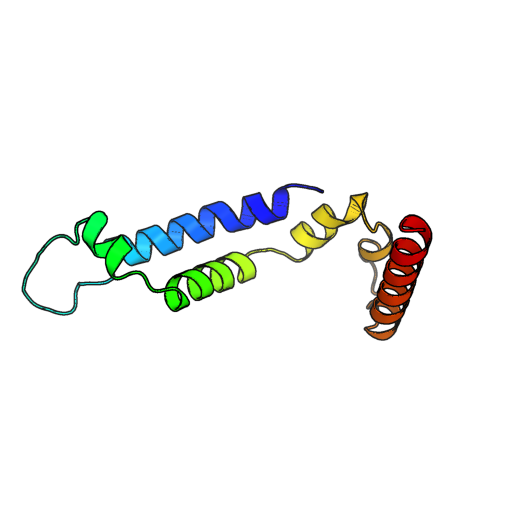 ILE A O 1
ATOM 782 N N . GLN A 1 97 ? -10.136 -0.714 -27.851 1.00 79.88 97 GLN A N 1
ATOM 783 C CA . GLN A 1 97 ? -11.586 -0.549 -28.011 1.00 79.88 97 GLN A CA 1
ATOM 784 C C . GLN A 1 97 ? -12.106 -1.079 -29.355 1.00 79.88 97 GLN A C 1
ATOM 786 O O . GLN A 1 97 ? -13.195 -1.650 -29.402 1.00 79.88 97 GLN A O 1
ATOM 791 N N . ARG A 1 98 ? -11.351 -0.915 -30.450 1.00 82.56 98 ARG A N 1
ATOM 792 C CA . ARG A 1 98 ? -11.718 -1.463 -31.768 1.00 82.56 98 ARG A CA 1
ATOM 793 C C . ARG A 1 98 ? -11.641 -2.988 -31.788 1.00 82.56 98 ARG A C 1
ATOM 795 O O . ARG A 1 98 ? -12.588 -3.626 -32.237 1.00 82.56 98 ARG A O 1
ATOM 802 N N . LEU A 1 99 ? -10.571 -3.567 -31.245 1.00 78.06 99 LEU A N 1
ATOM 803 C CA . LEU A 1 99 ? -10.403 -5.022 -31.152 1.00 78.06 99 LEU A CA 1
ATOM 804 C C . LEU A 1 99 ? -11.507 -5.676 -30.310 1.00 78.06 99 LEU A C 1
ATOM 806 O O . LEU A 1 99 ? -12.012 -6.739 -30.657 1.00 78.06 99 LEU A O 1
ATOM 810 N N . TRP A 1 100 ? -11.940 -5.010 -29.241 1.00 77.31 100 TRP A N 1
ATOM 811 C CA . TRP A 1 100 ? -13.050 -5.475 -28.409 1.00 77.31 100 TRP A CA 1
ATOM 812 C C . TRP A 1 100 ? -14.414 -5.401 -29.097 1.00 77.31 100 TRP A C 1
ATOM 814 O O . TRP A 1 100 ? -15.291 -6.189 -28.752 1.00 77.31 100 TRP A O 1
ATOM 824 N N . LYS A 1 101 ? -14.605 -4.480 -30.050 1.00 78.25 101 LYS A N 1
ATOM 825 C CA . LYS A 1 101 ? -15.819 -4.424 -30.879 1.00 78.25 101 LYS A CA 1
ATOM 826 C C . LYS A 1 101 ? -15.832 -5.526 -31.937 1.00 78.25 101 LYS A C 1
ATOM 828 O O . LYS A 1 101 ? -16.863 -6.153 -32.122 1.00 78.25 101 LYS A O 1
ATOM 833 N N . LEU A 1 102 ? -14.691 -5.792 -32.574 1.00 73.12 102 LEU A N 1
ATOM 834 C CA . LEU A 1 102 ? -14.546 -6.841 -33.593 1.00 73.12 102 LEU A CA 1
ATOM 835 C C . LEU A 1 102 ? -14.687 -8.261 -33.036 1.00 73.12 102 LEU A C 1
ATOM 837 O O . LEU A 1 102 ? -15.175 -9.135 -33.729 1.00 73.12 102 LEU A O 1
ATOM 841 N N . ARG A 1 103 ? -14.280 -8.496 -31.785 1.00 63.50 103 ARG A N 1
ATOM 842 C CA . ARG A 1 103 ? -14.386 -9.814 -31.137 1.00 63.50 103 ARG A CA 1
ATOM 843 C C . ARG A 1 103 ? -15.799 -10.140 -30.619 1.00 63.50 103 ARG A C 1
ATOM 845 O O . ARG A 1 103 ? -16.021 -11.239 -30.125 1.00 63.50 103 ARG A O 1
ATOM 852 N N . ARG A 1 104 ? -16.719 -9.170 -30.637 1.00 60.25 104 ARG A N 1
ATOM 853 C CA . ARG A 1 104 ? -18.064 -9.284 -30.047 1.00 60.25 104 ARG A CA 1
ATOM 854 C C . ARG A 1 104 ? -19.193 -9.360 -31.087 1.00 60.25 104 ARG A C 1
ATOM 856 O O . ARG A 1 104 ? -20.351 -9.328 -30.679 1.00 60.25 104 ARG A O 1
ATOM 863 N N . GLY A 1 105 ? -18.853 -9.420 -32.374 1.00 50.31 105 GLY A N 1
ATOM 864 C CA . GLY A 1 105 ? -19.750 -9.765 -33.482 1.00 50.31 105 GLY A CA 1
ATOM 865 C C . GLY A 1 105 ? -19.338 -11.104 -34.068 1.00 50.31 105 GLY A C 1
ATOM 866 O O . GLY A 1 105 ? -20.239 -11.792 -34.582 1.00 50.31 105 GLY A O 1
#

Foldseek 3Di:
DDCLQVVQLVVQLVVVLVCCLQPVPPPDPDDDNCPPVNSVVPCDPVNSVVSSVVSNVRQDPVSVLVVCCVPCVVSNPDPDDDDPDPVNVVVVVVVVVVVVVVVVD

Secondary structure (DSSP, 8-state):
--THHHHHHHHHHHHHHHHHHHHTT-SSS------HHHHHHH--HHHHHHHHHHHHHT--HHHHHHHHTTT-GGGG--SSS----HHHHHHHHHHHHHHHHHTT-

Radius of gyration: 20.73 Å; Cα contacts (8 Å, |Δi|>4): 51; chains: 1; bounding box: 36×22×62 Å

Sequence (105 aa):
MDQGVIESMKPRYRKQLLSKLLFEGDDDEEQTACSIVQFWKVLTLKDRVHIIKEAWESVTEHTLKRSWRKLAPYLCVSDDGGSVTVTQLRGLLKQIQRLWKLRRG

Mean predicted aligned error: 12.88 Å

Organism: Araneus ventricosus (NCBI:txid182803)

Solvent-accessible surface area (backbone atoms only — not comparable to full-atom values): 6352 Å² total; per-residue (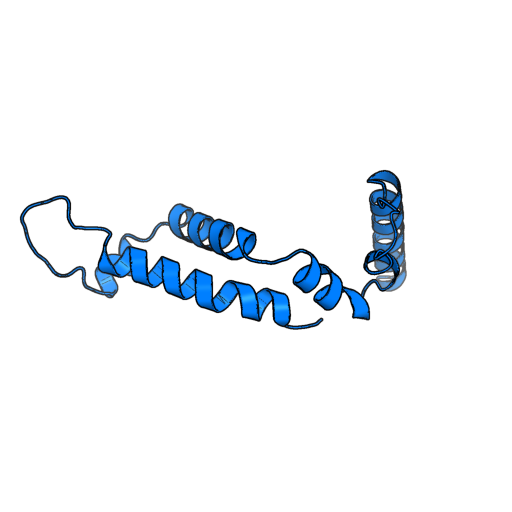Å²): 121,53,61,54,50,61,64,55,24,50,63,45,34,51,50,51,54,50,47,46,64,74,61,71,72,83,88,57,101,67,92,62,80,71,45,72,70,56,47,64,70,67,61,45,73,68,55,53,52,48,42,51,50,60,17,50,74,67,54,47,68,65,44,52,35,59,25,35,37,87,81,42,53,79,79,50,73,61,96,65,96,60,80,83,50,74,66,58,56,54,53,51,52,52,50,53,54,49,53,58,56,66,74,73,112

pLDDT: mean 78.75, std 14.15, range [49.44, 95.88]